Protein AF-F1LFS9-F1 (afdb_monomer_lite)

Radius of gyration: 16.51 Å; chains: 1; bounding box: 31×25×58 Å

Foldseek 3Di:
DEWDADPVGIDFWDKAKDFPDPQDPPPPDPDDDDDDPPPQAAAEAEDAQADPQCVVLLVLLLLLLCVVCCVPPVVQCDSRRTHMYIYTHYDPDHHNDSFCSVVSNVNSNCVSVVHDDDPPDYGTHHDDND

Organism: Ascaris suum (NCBI:txid6253)

pLDDT: mean 76.11, std 13.16, range [44.47, 90.75]

InterPro domains:
  IPR008268 Peptidase S16, active site [PS01046] (96-104)
  IPR008269 Peptidase S16, Lon proteolytic domain [PF05362] (1-126)
  IPR008269 Peptidase S16, Lon proteolytic domain [PS51786] (1-130)
  IPR014721 Small ribosomal subunit protein uS5 domain 2-type fold, subgroup [G3DSA:3.30.230.10] (1-129)
  IPR020568 Ribosomal protein uS5 domain 2-type superfamily [SSF54211] (1-126)
  IPR027065 Lon protease [PTHR43718] (1-126)

Structure (mmCIF, N/CA/C/O backbone):
data_AF-F1LFS9-F1
#
_entry.id   AF-F1LFS9-F1
#
loop_
_atom_site.group_PDB
_atom_site.id
_atom_site.type_symbol
_atom_site.label_atom_id
_atom_site.label_alt_id
_atom_site.label_comp_id
_atom_site.label_asym_id
_atom_site.label_entity_id
_atom_site.label_seq_id
_atom_site.pdbx_PDB_ins_code
_atom_site.Cartn_x
_atom_site.Cartn_y
_atom_site.Cartn_z
_atom_site.occupancy
_atom_site.B_iso_or_equiv
_atom_site.auth_seq_id
_atom_site.auth_comp_id
_atom_site.auth_asym_id
_atom_site.auth_atom_id
_atom_site.pdbx_PDB_model_num
ATOM 1 N N . MET A 1 1 ? -2.633 -3.941 -8.181 1.00 72.00 1 MET A N 1
ATOM 2 C CA . MET A 1 1 ? -1.440 -4.117 -9.034 1.00 72.00 1 MET A CA 1
ATOM 3 C C . MET A 1 1 ? -0.949 -2.734 -9.436 1.00 72.00 1 MET A C 1
ATOM 5 O O . MET A 1 1 ? -1.777 -1.899 -9.779 1.00 72.00 1 MET A O 1
ATOM 9 N N . GLY A 1 2 ? 0.346 -2.460 -9.315 1.00 71.88 2 GLY A N 1
ATOM 10 C CA . GLY A 1 2 ? 0.982 -1.227 -9.776 1.00 71.88 2 GLY A CA 1
ATOM 11 C C . GLY A 1 2 ? 1.627 -1.428 -11.145 1.00 71.88 2 GLY A C 1
ATOM 12 O O . GLY A 1 2 ? 2.078 -2.531 -11.450 1.00 71.88 2 GLY A O 1
ATOM 13 N N . LEU A 1 3 ? 1.674 -0.386 -11.968 1.00 70.06 3 LEU A N 1
ATOM 14 C CA . LEU A 1 3 ? 2.456 -0.391 -13.208 1.00 70.06 3 LEU A CA 1
ATOM 15 C C . LEU A 1 3 ? 3.758 0.373 -12.977 1.00 70.06 3 LEU A C 1
ATOM 17 O O . LEU A 1 3 ? 3.721 1.508 -12.505 1.00 70.06 3 LEU A O 1
ATOM 21 N N . ALA A 1 4 ? 4.895 -0.227 -13.324 1.00 67.56 4 ALA A N 1
ATOM 22 C CA . ALA A 1 4 ? 6.174 0.472 -13.346 1.00 67.56 4 ALA A CA 1
ATOM 23 C C . ALA A 1 4 ? 6.847 0.365 -14.706 1.00 67.56 4 ALA A C 1
ATOM 25 O O . ALA A 1 4 ? 6.659 -0.592 -15.458 1.00 67.56 4 ALA A O 1
ATOM 26 N N . TRP A 1 5 ? 7.679 1.360 -14.981 1.00 63.06 5 TRP A N 1
ATOM 27 C CA . TRP A 1 5 ? 8.583 1.348 -16.112 1.00 63.06 5 TRP A CA 1
ATOM 28 C C . TRP A 1 5 ? 9.936 0.794 -15.667 1.00 63.06 5 TRP A C 1
ATOM 30 O O . TRP A 1 5 ? 10.508 1.278 -14.692 1.00 63.06 5 TRP A O 1
ATOM 40 N N . THR A 1 6 ? 10.436 -0.221 -16.365 1.00 67.44 6 THR A N 1
ATOM 41 C CA . THR A 1 6 ? 11.761 -0.813 -16.136 1.00 67.44 6 THR A CA 1
ATOM 42 C C . THR A 1 6 ? 12.649 -0.602 -17.362 1.00 67.44 6 THR A C 1
ATOM 44 O O . THR A 1 6 ? 12.152 -0.283 -18.442 1.00 67.44 6 THR A O 1
ATOM 47 N N . ALA A 1 7 ? 13.962 -0.818 -17.233 1.00 65.62 7 ALA A N 1
ATOM 48 C CA . ALA A 1 7 ? 14.899 -0.705 -18.359 1.00 65.62 7 ALA A CA 1
ATOM 49 C C . ALA A 1 7 ? 14.574 -1.651 -19.534 1.00 65.62 7 ALA A C 1
ATOM 51 O O . ALA A 1 7 ? 14.961 -1.369 -20.663 1.00 65.62 7 ALA A O 1
ATOM 52 N N . MET A 1 8 ? 13.842 -2.744 -19.288 1.00 71.56 8 MET A N 1
ATOM 53 C CA . MET A 1 8 ? 13.419 -3.705 -20.317 1.00 71.56 8 MET A CA 1
ATOM 54 C C . MET A 1 8 ? 11.974 -3.483 -20.805 1.00 71.56 8 MET A C 1
ATOM 56 O O . MET A 1 8 ? 11.445 -4.313 -21.540 1.00 71.56 8 MET A O 1
ATOM 60 N N . GLY A 1 9 ? 11.324 -2.384 -20.401 1.00 78.12 9 GLY A N 1
ATOM 61 C CA . GLY A 1 9 ? 9.943 -2.047 -20.761 1.00 78.12 9 GLY A CA 1
ATOM 62 C C . GLY A 1 9 ? 8.993 -1.964 -19.562 1.00 78.12 9 GLY A C 1
ATOM 63 O O . GLY A 1 9 ? 9.414 -1.908 -18.403 1.00 78.12 9 GLY A O 1
ATOM 64 N N . GLY A 1 10 ? 7.688 -1.924 -19.836 1.00 76.00 10 GLY A N 1
ATOM 65 C CA . GLY A 1 10 ? 6.649 -1.865 -18.803 1.00 76.00 10 GLY A CA 1
ATOM 66 C C . GLY A 1 10 ? 6.497 -3.193 -18.057 1.00 76.00 10 GLY A C 1
ATOM 67 O O . GLY A 1 10 ? 6.425 -4.248 -18.679 1.00 76.00 10 GLY A O 1
ATOM 68 N N . SER A 1 11 ? 6.417 -3.139 -16.727 1.00 71.94 11 SER A N 1
ATOM 69 C CA . SER A 1 11 ? 6.215 -4.309 -15.869 1.00 71.94 11 SER A CA 1
ATOM 70 C C . SER A 1 11 ? 5.086 -4.080 -14.864 1.00 71.94 11 SER A C 1
ATOM 72 O O . SER A 1 11 ? 4.910 -2.981 -14.326 1.00 71.94 11 SER A O 1
ATOM 74 N N . ALA A 1 12 ? 4.311 -5.135 -14.612 1.00 75.38 12 ALA A N 1
ATOM 75 C CA . ALA A 1 12 ? 3.287 -5.159 -13.580 1.00 75.38 12 ALA A CA 1
ATOM 76 C C . ALA A 1 12 ? 3.897 -5.628 -12.254 1.00 75.38 12 ALA A C 1
ATOM 78 O O . ALA A 1 12 ? 4.562 -6.658 -12.187 1.00 75.38 12 ALA A O 1
ATOM 79 N N . LEU A 1 13 ? 3.649 -4.872 -11.189 1.00 75.88 13 LEU A N 1
ATOM 80 C CA . LEU A 1 13 ? 4.182 -5.137 -9.859 1.00 75.88 13 LEU A CA 1
ATOM 81 C C . LEU A 1 13 ? 3.056 -5.287 -8.846 1.00 75.88 13 LEU A C 1
ATOM 83 O O . LEU A 1 13 ? 2.063 -4.554 -8.863 1.00 75.88 13 LEU A O 1
ATOM 87 N N . TYR A 1 14 ? 3.237 -6.200 -7.905 1.00 80.75 14 TYR A N 1
ATOM 88 C CA . TYR A 1 14 ? 2.305 -6.397 -6.805 1.00 80.75 14 TYR A CA 1
ATOM 89 C C . TYR A 1 14 ? 2.859 -5.704 -5.568 1.00 80.75 14 TYR A C 1
ATOM 91 O O . TYR A 1 14 ? 3.898 -6.090 -5.059 1.00 80.75 14 TYR A O 1
ATOM 99 N N . ILE A 1 15 ? 2.199 -4.632 -5.128 1.00 83.62 15 ILE A N 1
ATOM 100 C CA . ILE A 1 15 ? 2.515 -3.996 -3.847 1.00 83.62 15 ILE A CA 1
ATOM 101 C C . ILE A 1 15 ? 1.717 -4.719 -2.777 1.00 83.62 15 ILE A C 1
ATOM 103 O O . ILE A 1 15 ? 0.495 -4.837 -2.899 1.00 83.62 15 ILE A O 1
ATOM 107 N N . GLU A 1 16 ? 2.408 -5.169 -1.741 1.00 84.56 16 GLU A N 1
ATOM 108 C CA . GLU A 1 16 ? 1.820 -5.917 -0.639 1.00 84.56 16 GLU A CA 1
ATOM 109 C C . GLU A 1 16 ? 1.916 -5.099 0.645 1.00 84.56 16 GLU A C 1
ATOM 111 O O . GLU A 1 16 ? 2.946 -4.492 0.933 1.00 84.56 16 GLU A O 1
ATOM 116 N N . ALA A 1 17 ? 0.832 -5.072 1.418 1.00 86.44 17 ALA A N 1
ATOM 117 C CA . ALA A 1 17 ? 0.789 -4.450 2.734 1.00 86.44 17 ALA A CA 1
ATOM 118 C C . ALA A 1 17 ? 0.322 -5.495 3.747 1.00 86.44 17 ALA A C 1
ATOM 120 O O . ALA A 1 17 ? -0.719 -6.124 3.558 1.00 86.44 17 ALA A O 1
ATOM 121 N N . SER A 1 18 ? 1.088 -5.681 4.818 1.00 86.62 18 SER A N 1
ATOM 122 C CA . SER A 1 18 ? 0.778 -6.639 5.878 1.00 86.62 18 SER A CA 1
ATOM 123 C C . SER A 1 18 ? 0.858 -5.992 7.256 1.00 86.62 18 SER A C 1
ATOM 125 O O . SER A 1 18 ? 1.618 -5.050 7.492 1.00 86.62 18 SER A O 1
ATOM 127 N N . LEU A 1 19 ? 0.045 -6.499 8.181 1.00 86.94 19 LEU A N 1
ATOM 128 C CA . LEU A 1 19 ? 0.103 -6.104 9.580 1.00 86.94 19 LEU A CA 1
ATOM 129 C C . LEU A 1 19 ? 1.279 -6.822 10.250 1.00 86.94 19 LEU A C 1
ATOM 131 O O . LEU A 1 19 ? 1.318 -8.049 10.302 1.00 86.94 19 LEU A O 1
ATOM 135 N N . ARG A 1 20 ? 2.223 -6.053 10.791 1.00 80.38 20 ARG A N 1
ATOM 136 C CA . ARG A 1 20 ? 3.459 -6.573 11.386 1.00 80.38 20 ARG A CA 1
ATOM 137 C C . ARG A 1 20 ? 3.292 -6.967 12.855 1.00 80.38 20 ARG A C 1
ATOM 139 O O . ARG A 1 20 ? 3.986 -7.849 13.349 1.00 80.38 20 ARG A O 1
ATOM 146 N N . ARG A 1 21 ? 2.377 -6.306 13.568 1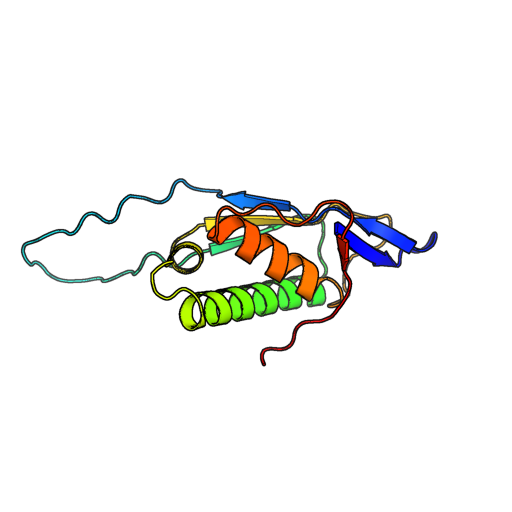.00 73.31 21 ARG A N 1
ATOM 147 C CA . ARG A 1 21 ? 2.051 -6.586 14.973 1.00 73.31 21 ARG A CA 1
ATOM 148 C C . ARG A 1 21 ? 0.542 -6.639 15.139 1.00 73.31 21 ARG A C 1
ATOM 150 O O . ARG A 1 21 ? -0.156 -5.753 14.654 1.00 73.31 21 ARG A O 1
ATOM 157 N N . ARG A 1 22 ? 0.047 -7.652 15.857 1.00 65.25 22 ARG A N 1
ATOM 158 C CA . ARG A 1 22 ? -1.365 -7.724 16.246 1.00 65.25 22 ARG A CA 1
ATOM 159 C C . ARG A 1 22 ? -1.744 -6.427 16.965 1.00 65.25 22 ARG A C 1
ATOM 161 O O . ARG A 1 22 ? -1.048 -6.007 17.885 1.00 65.25 22 ARG A O 1
ATOM 168 N N . LEU A 1 23 ? -2.841 -5.810 16.535 1.00 68.25 23 LEU A N 1
ATOM 169 C CA . LEU A 1 23 ? -3.419 -4.675 17.243 1.00 68.25 23 LEU A CA 1
ATOM 170 C C . LEU A 1 23 ? -3.835 -5.138 18.638 1.00 68.25 23 LEU A C 1
ATOM 172 O O . LEU A 1 23 ? -4.683 -6.021 18.776 1.00 68.25 23 LEU A O 1
ATOM 176 N N . GLU A 1 24 ? -3.218 -4.554 19.661 1.00 64.81 24 GLU A N 1
ATOM 177 C CA . GLU A 1 24 ? -3.671 -4.711 21.039 1.00 64.81 24 GLU A CA 1
ATOM 178 C C . GLU A 1 24 ? -5.120 -4.193 21.128 1.00 64.81 24 GLU A C 1
ATOM 180 O O . GLU A 1 24 ? -5.415 -3.091 20.629 1.00 64.81 24 GLU A O 1
ATOM 185 N N . PRO A 1 25 ? -6.054 -4.959 21.718 1.00 58.47 25 PRO A N 1
ATOM 186 C CA . PRO A 1 25 ? -7.396 -4.455 21.967 1.00 58.47 25 PRO A CA 1
ATOM 187 C C . PRO A 1 25 ? -7.303 -3.194 22.831 1.00 58.47 25 PRO A C 1
ATOM 189 O O . PRO A 1 25 ? -6.447 -3.091 23.708 1.00 58.47 25 PRO A O 1
ATOM 192 N N . VAL A 1 26 ? -8.164 -2.207 22.565 1.00 59.06 26 VAL A N 1
ATOM 193 C CA . VAL A 1 26 ? -8.233 -0.999 23.398 1.00 59.06 26 VAL A CA 1
ATOM 194 C C . VAL A 1 26 ? -8.692 -1.429 24.784 1.00 59.06 26 VAL A C 1
ATOM 196 O O . VAL A 1 26 ? -9.883 -1.607 25.025 1.00 59.06 26 VAL A O 1
ATOM 199 N N . VAL A 1 27 ? -7.754 -1.619 25.707 1.00 54.47 27 VAL A N 1
ATOM 200 C CA . VAL A 1 27 ? -8.090 -1.728 27.120 1.00 54.47 27 VAL A CA 1
ATOM 201 C C . VAL A 1 27 ? -8.430 -0.315 27.567 1.00 54.47 27 VAL A C 1
ATOM 203 O O . VAL A 1 27 ? -7.544 0.501 27.815 1.00 54.47 27 VAL A O 1
ATOM 206 N N . THR A 1 28 ? -9.722 -0.002 27.647 1.00 46.62 28 THR A N 1
ATOM 207 C CA . THR A 1 28 ? -10.209 1.175 28.367 1.00 46.62 28 THR A CA 1
ATOM 208 C C . THR A 1 28 ? -9.849 0.997 29.839 1.00 46.62 28 THR A C 1
ATOM 210 O O . THR A 1 28 ? -10.636 0.459 30.620 1.00 46.62 28 THR A O 1
ATOM 213 N N . LYS A 1 29 ? -8.633 1.383 30.234 1.00 45.94 29 LYS A N 1
ATOM 214 C CA . LYS A 1 29 ? -8.294 1.487 31.651 1.00 45.94 29 LYS A CA 1
ATOM 215 C C . LYS A 1 29 ? -9.147 2.610 32.240 1.00 45.94 29 LYS A C 1
ATOM 217 O O . LYS A 1 29 ? -8.949 3.783 31.938 1.00 45.94 29 LYS A O 1
ATOM 222 N N . LYS A 1 30 ? -10.132 2.224 33.054 1.00 49.19 30 LYS A N 1
ATOM 223 C CA . LYS A 1 30 ? -10.673 3.086 34.105 1.00 49.19 30 LYS A CA 1
ATOM 224 C C . LYS A 1 30 ? -9.582 3.310 35.158 1.00 49.19 30 LYS A C 1
ATOM 226 O O . LYS A 1 30 ? -8.719 2.452 35.343 1.00 49.19 30 LYS A O 1
ATOM 231 N N . SER A 1 31 ? -9.756 4.398 35.904 1.00 44.47 31 SER A N 1
ATOM 232 C CA . SER A 1 31 ? -9.028 4.831 37.109 1.00 44.47 31 SER A CA 1
ATOM 233 C C . SER A 1 31 ? -7.638 5.418 36.875 1.00 44.47 31 SER A C 1
ATOM 235 O O . SER A 1 31 ? -6.816 4.871 36.149 1.00 44.47 31 SER A O 1
ATOM 237 N N . GLY A 1 32 ? -7.465 6.607 37.452 1.00 52.03 32 GLY A N 1
ATOM 238 C CA . GLY A 1 32 ? -6.374 7.519 37.182 1.00 52.03 32 GLY A CA 1
ATOM 239 C C . GLY A 1 32 ? -5.064 7.106 37.823 1.00 52.03 32 GLY A C 1
ATOM 240 O O . GLY A 1 32 ? -5.054 6.485 38.874 1.00 52.03 32 GLY A O 1
ATOM 241 N N . GLU A 1 33 ? -3.993 7.483 37.143 1.00 47.16 33 GLU A N 1
ATOM 242 C CA . GLU A 1 33 ? -2.674 7.830 37.664 1.00 47.16 33 GLU A CA 1
ATOM 243 C C . GLU A 1 33 ? -1.838 8.315 36.465 1.00 47.16 33 GLU A C 1
ATOM 245 O O . GLU A 1 33 ? -2.155 8.035 35.304 1.00 47.16 33 GLU A O 1
ATOM 250 N N . ASP A 1 34 ? -0.857 9.160 36.752 1.00 48.00 34 ASP A N 1
ATOM 251 C CA . ASP A 1 34 ? -0.254 10.125 35.839 1.00 48.00 34 ASP A CA 1
ATOM 252 C C . ASP A 1 34 ? 0.491 9.542 34.610 1.00 48.00 34 ASP A C 1
ATOM 254 O O . ASP A 1 34 ? 1.128 8.495 34.648 1.00 48.00 34 ASP A O 1
ATOM 258 N N . LYS A 1 35 ? 0.375 10.292 33.502 1.00 44.94 35 LYS A N 1
ATOM 259 C CA . LYS A 1 35 ? 0.962 10.207 32.137 1.00 44.94 35 LYS A CA 1
ATOM 260 C C . LYS A 1 35 ? 2.313 9.449 31.949 1.00 44.94 35 LYS A C 1
ATOM 262 O O . LYS A 1 35 ? 3.168 9.509 32.822 1.00 44.94 35 LYS A O 1
ATOM 267 N N . PRO A 1 36 ? 2.592 8.878 30.744 1.00 46.75 36 PRO A N 1
ATOM 268 C CA . PRO A 1 36 ? 2.267 9.503 29.464 1.00 46.75 36 PRO A CA 1
ATOM 269 C C . PRO A 1 36 ? 1.327 8.709 28.559 1.00 46.75 36 PRO A C 1
ATOM 271 O O . PRO A 1 36 ? 1.508 7.537 28.242 1.00 46.75 36 PRO A O 1
ATOM 274 N N . PHE A 1 37 ? 0.348 9.464 28.075 1.00 48.97 37 PHE A N 1
ATOM 275 C CA . PHE A 1 37 ? -0.472 9.230 26.900 1.00 48.97 37 PHE A CA 1
ATOM 276 C C . PHE A 1 37 ? 0.433 9.097 25.662 1.00 48.97 37 PHE A C 1
ATOM 278 O O . PHE A 1 37 ? 0.598 10.047 24.903 1.00 48.97 37 PHE A O 1
ATOM 285 N N . SER A 1 38 ? 1.071 7.943 25.468 1.00 47.91 38 SER A N 1
ATOM 286 C CA . SER A 1 38 ? 1.486 7.552 24.124 1.00 47.91 38 SER A CA 1
ATOM 287 C C . SER A 1 38 ? 0.248 6.953 23.476 1.00 47.91 38 SER A C 1
ATOM 289 O O . SER A 1 38 ? -0.140 5.820 23.760 1.00 47.91 38 SER A O 1
ATOM 291 N N . GLN A 1 39 ? -0.445 7.747 22.656 1.00 53.66 39 GLN A N 1
ATOM 292 C CA . GLN A 1 39 ? -1.311 7.129 21.658 1.00 53.66 39 GLN A CA 1
ATOM 293 C C . GLN A 1 39 ? -0.436 6.121 20.907 1.00 53.66 39 GLN A C 1
ATOM 295 O O . GLN A 1 39 ? 0.703 6.468 20.579 1.00 53.66 39 GLN A O 1
ATOM 300 N N . PRO A 1 40 ? -0.882 4.871 20.708 1.00 57.09 40 PRO A N 1
ATOM 301 C CA . PRO A 1 40 ? -0.119 3.941 19.898 1.00 57.09 40 PRO A CA 1
ATOM 302 C C . PRO A 1 40 ? -0.013 4.555 18.506 1.00 57.09 40 PRO A C 1
ATOM 304 O O . PRO A 1 40 ? -1.009 4.593 17.796 1.00 57.09 40 PRO A O 1
ATOM 307 N N . ASP A 1 41 ? 1.156 5.097 18.169 1.00 71.62 41 ASP A N 1
ATOM 308 C CA . ASP A 1 41 ? 1.409 5.693 16.864 1.00 71.62 41 ASP A CA 1
ATOM 309 C C . ASP A 1 41 ? 1.783 4.567 15.901 1.00 71.62 41 ASP A C 1
ATOM 311 O O . ASP A 1 41 ? 2.724 3.793 16.125 1.00 71.62 41 ASP A O 1
ATOM 315 N N . GLY A 1 42 ? 0.976 4.419 14.860 1.00 77.81 42 GLY A N 1
ATOM 316 C CA . GLY A 1 42 ? 1.154 3.415 13.832 1.00 77.81 42 GLY A CA 1
ATOM 317 C C . GLY A 1 42 ? 2.457 3.656 13.084 1.00 77.81 42 GLY A C 1
ATOM 318 O O . GLY A 1 42 ? 2.717 4.757 12.597 1.00 77.81 42 GLY A O 1
ATOM 319 N N . SER A 1 43 ? 3.281 2.616 12.961 1.00 85.38 43 SER A N 1
ATOM 320 C CA . SER A 1 43 ? 4.534 2.698 12.209 1.00 85.38 43 SER A CA 1
ATOM 321 C C . SER A 1 43 ? 4.366 2.152 10.798 1.00 85.38 43 SER A C 1
ATOM 323 O O . SER A 1 43 ? 3.740 1.109 10.603 1.00 85.38 43 SER A O 1
ATOM 325 N N . LEU A 1 44 ? 5.019 2.794 9.833 1.00 87.81 44 LEU A N 1
ATOM 326 C CA . LEU A 1 44 ? 5.161 2.286 8.474 1.00 87.81 44 LEU A CA 1
ATOM 327 C C . LEU A 1 44 ? 6.595 1.816 8.245 1.00 87.81 44 LEU A C 1
ATOM 329 O O . LEU A 1 44 ? 7.539 2.594 8.366 1.00 87.81 44 LEU A O 1
ATOM 333 N N . GLU A 1 45 ? 6.743 0.559 7.854 1.00 90.31 45 GLU A N 1
ATOM 334 C CA . GLU A 1 45 ? 8.006 -0.003 7.397 1.00 90.31 45 GLU A CA 1
ATOM 335 C C . GLU A 1 45 ? 7.924 -0.407 5.938 1.00 90.31 45 GLU A C 1
ATOM 337 O O . GLU A 1 45 ? 6.868 -0.804 5.447 1.00 90.31 45 GLU A O 1
ATOM 342 N N . THR A 1 46 ? 9.053 -0.320 5.244 1.00 88.88 46 THR A N 1
ATOM 343 C CA . THR A 1 46 ? 9.086 -0.432 3.789 1.00 88.88 46 THR A CA 1
ATOM 344 C C . THR A 1 46 ? 10.276 -1.269 3.340 1.00 88.88 46 THR A C 1
ATOM 346 O O . THR A 1 46 ? 11.403 -0.987 3.749 1.00 88.88 46 THR A O 1
ATOM 349 N N . THR A 1 47 ? 10.054 -2.255 2.471 1.00 87.81 47 THR A N 1
ATOM 350 C CA . THR A 1 47 ? 11.112 -3.098 1.880 1.00 87.81 47 THR A CA 1
ATOM 351 C C . THR A 1 47 ? 11.023 -3.139 0.356 1.00 87.81 47 THR A C 1
ATOM 353 O O . THR A 1 47 ? 9.970 -2.852 -0.217 1.00 87.81 47 THR A O 1
ATOM 356 N N . GLY A 1 48 ? 12.137 -3.506 -0.292 1.00 83.62 48 GLY A N 1
ATOM 357 C CA . GLY A 1 48 ? 12.230 -3.604 -1.755 1.00 83.62 48 GLY A CA 1
ATOM 358 C C . GLY A 1 48 ? 13.190 -2.620 -2.424 1.00 83.62 48 GLY A C 1
ATOM 359 O O . GLY A 1 48 ? 12.872 -2.114 -3.495 1.00 83.62 48 GLY A O 1
ATOM 360 N N . HIS A 1 49 ? 14.316 -2.311 -1.764 1.00 82.62 49 HIS A N 1
ATOM 361 C CA . HIS A 1 49 ? 15.403 -1.464 -2.287 1.00 82.62 49 HIS A CA 1
ATOM 362 C C . HIS A 1 49 ? 14.914 -0.167 -2.945 1.00 82.62 49 HIS A C 1
ATOM 364 O O . HIS A 1 49 ? 15.108 0.112 -4.129 1.00 82.62 49 HIS A O 1
ATOM 370 N N . LEU A 1 50 ? 14.233 0.625 -2.128 1.00 83.50 50 LEU A N 1
ATOM 371 C CA . LEU A 1 50 ? 13.598 1.866 -2.540 1.00 83.50 50 LEU A CA 1
ATOM 372 C C . LEU A 1 50 ? 14.610 3.009 -2.504 1.00 83.50 50 LEU A C 1
ATOM 374 O O . LEU A 1 50 ? 15.357 3.140 -1.527 1.00 83.50 50 LEU A O 1
ATOM 378 N N . GLY A 1 51 ? 14.580 3.851 -3.535 1.00 84.69 51 GLY A N 1
ATOM 379 C CA . GLY A 1 51 ? 15.247 5.148 -3.507 1.00 84.69 51 GLY A CA 1
ATOM 380 C C . GLY A 1 51 ? 14.550 6.116 -2.547 1.00 84.69 51 GLY A C 1
ATOM 381 O O . GLY A 1 51 ? 13.481 5.821 -1.996 1.00 84.69 51 GLY A O 1
ATOM 382 N N . ASP A 1 52 ? 15.169 7.264 -2.297 1.00 85.88 52 ASP A N 1
ATOM 383 C CA . ASP A 1 52 ? 14.673 8.211 -1.298 1.00 85.88 52 ASP A CA 1
ATOM 384 C C . ASP A 1 52 ? 13.358 8.878 -1.731 1.00 85.88 52 ASP A C 1
ATOM 386 O O . ASP A 1 52 ? 12.460 9.027 -0.899 1.00 85.88 52 ASP A O 1
ATOM 390 N N . VAL A 1 53 ? 13.157 9.127 -3.032 1.00 85.69 53 VAL A N 1
ATOM 391 C CA . VAL A 1 53 ? 11.904 9.689 -3.575 1.00 85.69 53 VAL A CA 1
ATOM 392 C C . VAL A 1 53 ? 10.740 8.727 -3.353 1.00 85.69 53 VAL A C 1
ATOM 394 O O . VAL A 1 53 ? 9.630 9.117 -2.989 1.00 85.69 53 VAL A O 1
ATOM 397 N N . MET A 1 54 ? 10.987 7.431 -3.530 1.00 84.94 54 MET A N 1
ATOM 398 C CA . MET A 1 54 ? 9.968 6.408 -3.319 1.00 84.94 54 MET A CA 1
ATOM 399 C C . MET A 1 54 ? 9.628 6.243 -1.829 1.00 84.94 54 MET A C 1
ATOM 401 O O . MET A 1 54 ? 8.458 6.054 -1.487 1.00 84.94 54 MET A O 1
ATOM 405 N N . LYS A 1 55 ? 10.609 6.365 -0.922 1.00 86.62 55 LYS A N 1
ATOM 406 C CA . LYS A 1 55 ? 10.353 6.377 0.533 1.00 86.62 55 LYS A CA 1
ATOM 407 C C . LYS A 1 55 ? 9.507 7.583 0.942 1.00 86.62 55 LYS A C 1
ATOM 409 O O . LYS A 1 55 ? 8.598 7.437 1.761 1.00 86.62 55 LYS A O 1
ATOM 414 N N . GLU A 1 56 ? 9.773 8.758 0.374 1.00 87.19 56 GLU A N 1
ATOM 415 C CA . GLU A 1 5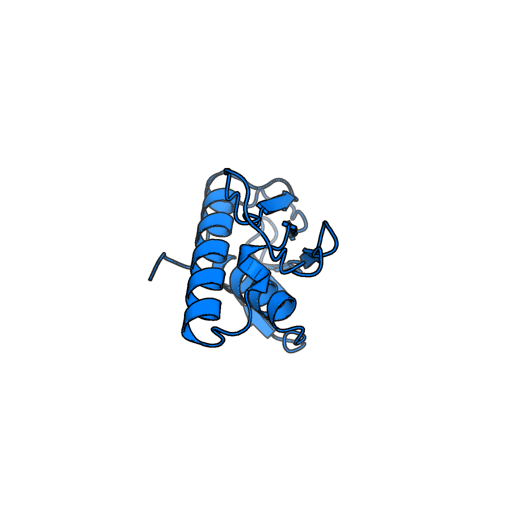6 ? 8.942 9.947 0.581 1.00 87.19 56 GLU A CA 1
ATOM 416 C C . GLU A 1 56 ? 7.525 9.732 0.046 1.00 87.19 56 GLU A C 1
ATOM 418 O O . GLU A 1 56 ? 6.560 9.914 0.789 1.00 87.19 56 GLU A O 1
ATOM 423 N N . SER A 1 57 ? 7.394 9.220 -1.182 1.00 86.69 57 SER A N 1
ATOM 424 C CA . SER A 1 57 ? 6.103 8.879 -1.789 1.00 86.69 57 SER A CA 1
ATOM 425 C C . SER A 1 57 ? 5.287 7.918 -0.916 1.00 86.69 57 SER A C 1
ATOM 427 O O . SER A 1 57 ? 4.086 8.114 -0.728 1.00 86.69 57 SER A O 1
ATOM 429 N N . MET A 1 58 ? 5.929 6.920 -0.297 1.00 87.25 58 MET A N 1
ATOM 430 C CA . MET A 1 58 ? 5.273 6.010 0.648 1.00 87.25 58 MET A CA 1
ATOM 431 C C . MET A 1 58 ? 4.759 6.717 1.906 1.00 87.25 58 MET A C 1
ATOM 433 O O . MET A 1 58 ? 3.634 6.453 2.337 1.00 87.25 58 MET A O 1
ATOM 437 N N . ARG A 1 59 ? 5.545 7.631 2.488 1.00 88.81 59 ARG A N 1
ATOM 438 C CA . ARG A 1 59 ? 5.127 8.423 3.660 1.00 88.81 59 ARG A CA 1
ATOM 439 C C . ARG A 1 59 ? 3.963 9.354 3.324 1.00 88.81 59 ARG A C 1
ATOM 441 O O . ARG A 1 59 ? 3.007 9.450 4.099 1.00 88.81 59 ARG A O 1
ATOM 448 N N . THR A 1 60 ? 4.001 9.990 2.156 1.00 89.38 60 THR A N 1
ATOM 449 C CA . THR A 1 60 ? 2.897 10.816 1.656 1.00 89.38 60 THR A CA 1
ATOM 450 C C . THR A 1 60 ? 1.647 9.969 1.433 1.00 89.38 60 THR A C 1
ATOM 452 O O . THR A 1 60 ? 0.584 10.298 1.957 1.00 89.38 60 THR A O 1
ATOM 455 N N . ALA A 1 61 ? 1.770 8.827 0.752 1.00 89.25 61 ALA A N 1
ATOM 456 C CA . ALA A 1 61 ? 0.663 7.904 0.511 1.00 89.25 61 ALA A CA 1
ATOM 457 C C . ALA A 1 61 ? 0.024 7.392 1.814 1.00 89.25 61 ALA A C 1
ATOM 459 O O . ALA A 1 61 ? -1.201 7.270 1.878 1.00 89.25 61 ALA A O 1
ATOM 460 N N . TYR A 1 62 ? 0.832 7.129 2.847 1.00 89.75 62 TYR A N 1
ATOM 461 C CA . TYR A 1 62 ? 0.366 6.746 4.181 1.00 89.75 62 TYR A CA 1
ATOM 462 C C . TYR A 1 62 ? -0.397 7.872 4.877 1.00 89.75 62 TYR A C 1
ATOM 464 O O . TYR A 1 62 ? -1.484 7.640 5.405 1.00 89.75 62 TYR A O 1
ATOM 472 N N . THR A 1 63 ? 0.109 9.104 4.812 1.00 88.94 63 THR A N 1
ATOM 473 C CA . THR A 1 63 ? -0.579 10.259 5.404 1.00 88.94 63 THR A CA 1
ATOM 474 C C . THR A 1 63 ? -1.910 10.542 4.710 1.00 88.94 63 THR A C 1
ATOM 476 O O . THR A 1 63 ? -2.928 10.749 5.369 1.00 88.94 63 THR A O 1
ATOM 479 N N . VAL A 1 64 ? -1.937 10.476 3.377 1.00 89.50 64 VAL A N 1
ATOM 480 C CA . VAL A 1 64 ? -3.171 10.615 2.592 1.00 89.50 64 VAL A CA 1
ATOM 481 C C . VAL A 1 64 ? -4.160 9.499 2.930 1.00 89.50 64 VAL A C 1
ATOM 483 O O . VAL A 1 64 ? -5.347 9.772 3.102 1.00 89.50 64 VAL A O 1
ATOM 486 N N . ALA A 1 65 ? -3.692 8.253 3.073 1.00 88.88 65 ALA A N 1
ATOM 487 C CA . ALA A 1 65 ? -4.544 7.131 3.461 1.00 88.88 65 ALA A CA 1
ATOM 488 C C . ALA A 1 65 ? -5.165 7.341 4.849 1.00 88.88 65 ALA A C 1
ATOM 490 O O . ALA A 1 65 ? -6.372 7.152 4.987 1.00 88.88 65 ALA A O 1
ATOM 491 N N . ARG A 1 66 ? -4.377 7.786 5.843 1.00 88.00 66 ARG A N 1
ATOM 492 C CA . ARG A 1 66 ? -4.873 8.141 7.186 1.00 88.00 66 ARG A CA 1
ATOM 493 C C . ARG A 1 66 ? -5.948 9.221 7.100 1.00 88.00 66 ARG A C 1
ATOM 495 O O . ARG A 1 66 ? -7.072 8.986 7.523 1.00 88.00 66 ARG A O 1
ATOM 502 N N . ASN A 1 67 ? -5.647 10.345 6.449 1.00 88.00 67 ASN A N 1
ATOM 503 C CA . ASN A 1 67 ? -6.589 11.458 6.309 1.00 88.00 67 ASN A CA 1
ATOM 504 C C . ASN A 1 67 ? -7.892 11.051 5.607 1.00 88.00 67 ASN A C 1
ATOM 506 O O . ASN A 1 67 ? -8.974 11.491 5.998 1.00 88.00 67 ASN A O 1
ATOM 510 N N . LEU A 1 68 ? -7.809 10.218 4.566 1.00 88.19 68 LEU A N 1
ATOM 511 C CA . LEU A 1 68 ? -8.990 9.737 3.854 1.00 88.19 68 LEU A CA 1
ATOM 512 C C . LEU A 1 68 ? -9.830 8.798 4.727 1.00 88.19 68 LEU A C 1
ATOM 514 O O . LEU A 1 68 ? -11.057 8.896 4.713 1.00 88.19 68 LEU A O 1
ATOM 518 N N . LEU A 1 69 ? -9.173 7.912 5.480 1.00 87.88 69 LEU A N 1
ATOM 519 C CA . LEU A 1 69 ? -9.827 6.987 6.396 1.00 87.88 69 LEU A CA 1
ATOM 520 C C . LEU A 1 69 ? -10.563 7.761 7.496 1.00 87.88 69 LEU A C 1
ATOM 522 O O . LEU A 1 69 ? -11.769 7.601 7.611 1.00 87.88 69 LEU A O 1
ATOM 526 N N . THR A 1 70 ? -9.900 8.694 8.185 1.00 86.62 70 THR A N 1
ATOM 527 C CA . THR A 1 70 ? -10.517 9.525 9.236 1.00 86.62 70 THR A CA 1
ATOM 528 C C . THR A 1 70 ? -11.694 10.352 8.707 1.00 86.62 70 THR A C 1
ATOM 530 O O . THR A 1 70 ? -12.703 10.513 9.387 1.00 86.62 70 THR A O 1
ATOM 533 N N . ARG A 1 71 ? -11.610 10.867 7.470 1.00 87.19 71 ARG A N 1
ATOM 534 C CA . ARG A 1 71 ? -12.697 11.654 6.856 1.00 87.19 71 ARG A CA 1
ATOM 535 C C . ARG A 1 71 ? -13.900 10.813 6.434 1.00 87.19 71 ARG A C 1
ATOM 537 O O . ARG A 1 71 ? -15.017 11.324 6.437 1.00 87.19 71 ARG A O 1
ATOM 544 N N . ARG A 1 72 ? -13.682 9.575 5.977 1.00 87.12 72 ARG A N 1
ATOM 545 C CA . ARG A 1 72 ? -14.737 8.745 5.368 1.00 87.12 72 ARG A CA 1
ATOM 546 C C . ARG A 1 72 ? -15.284 7.663 6.299 1.00 87.12 72 ARG A C 1
ATOM 548 O O . ARG A 1 72 ? -16.449 7.309 6.151 1.00 87.12 72 ARG A O 1
ATOM 555 N N . PHE A 1 73 ? -14.447 7.164 7.199 1.00 86.81 73 PHE A N 1
ATOM 556 C CA . PHE A 1 73 ? -14.685 6.066 8.134 1.00 86.81 73 PHE A CA 1
ATOM 557 C C . PHE A 1 73 ? -14.078 6.424 9.506 1.00 86.81 73 PHE A C 1
ATOM 559 O O . PHE A 1 73 ? -13.083 5.819 9.914 1.00 86.81 73 PHE A O 1
ATOM 566 N N . PRO A 1 74 ? -14.616 7.444 10.200 1.00 81.88 74 PRO A N 1
ATOM 567 C CA . PRO A 1 74 ? -14.085 7.921 11.482 1.00 81.88 74 PRO A CA 1
ATOM 568 C C . PRO A 1 74 ? -14.104 6.865 12.597 1.00 81.88 74 PRO A C 1
ATOM 570 O O . PRO A 1 74 ? -13.459 7.039 13.618 1.00 81.88 74 PRO A O 1
ATOM 573 N N . GLU A 1 75 ? -14.847 5.775 12.424 1.00 82.00 75 GLU A N 1
ATOM 574 C CA . GLU A 1 75 ? -14.877 4.626 13.327 1.00 82.00 75 GLU A CA 1
ATOM 575 C C . GLU A 1 75 ? -13.676 3.672 13.172 1.00 82.00 75 GLU A C 1
ATOM 577 O O . GLU A 1 75 ? -13.501 2.760 13.983 1.00 82.00 75 GLU A O 1
ATOM 582 N N . VAL A 1 76 ? -12.860 3.843 12.125 1.00 82.81 76 VAL A N 1
ATOM 583 C CA . VAL A 1 76 ? -11.747 2.947 11.793 1.00 82.81 76 VAL A CA 1
ATOM 584 C C . VAL A 1 76 ? -10.410 3.600 12.148 1.00 82.81 76 VAL A C 1
ATOM 586 O O . VAL A 1 76 ? -9.732 4.158 11.295 1.00 82.81 76 VAL A O 1
ATOM 589 N N . ASP A 1 77 ? -9.943 3.408 13.381 1.00 80.69 77 ASP A N 1
ATOM 590 C CA . ASP A 1 77 ? -8.626 3.907 13.833 1.00 80.69 77 ASP A CA 1
ATOM 591 C C . ASP A 1 77 ? -7.466 2.948 13.491 1.00 80.69 77 ASP A C 1
ATOM 593 O O . ASP A 1 77 ? -6.423 2.917 14.150 1.00 80.69 77 ASP A O 1
ATOM 597 N N . PHE A 1 78 ? -7.640 2.095 12.475 1.00 84.56 78 PHE A N 1
ATOM 598 C CA . PHE A 1 78 ? -6.687 1.028 12.155 1.00 84.56 78 PHE A CA 1
ATOM 599 C C . PHE A 1 78 ? -5.317 1.590 11.766 1.00 84.56 78 PHE A C 1
ATOM 601 O O . PHE A 1 78 ? -4.308 1.205 12.351 1.00 84.56 78 PHE A O 1
ATOM 608 N N . LEU A 1 79 ? -5.273 2.520 10.804 1.00 84.94 79 LEU A N 1
ATOM 609 C CA . LEU A 1 79 ? -4.012 3.088 10.311 1.00 84.94 79 LEU A CA 1
ATOM 610 C C . LE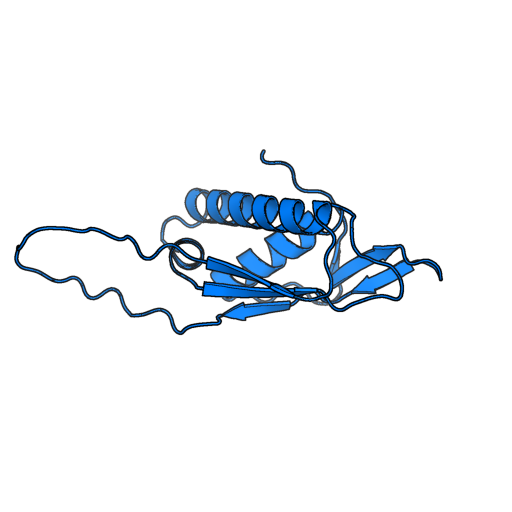U A 1 79 ? -3.309 3.966 11.351 1.00 84.94 79 LEU A C 1
ATOM 612 O O . LEU A 1 79 ? -2.114 4.192 11.232 1.00 84.94 79 LEU A O 1
ATOM 616 N N . GLU A 1 80 ? -4.020 4.462 12.362 1.00 83.06 80 GLU A N 1
ATOM 617 C CA . GLU A 1 80 ? -3.404 5.277 13.409 1.00 83.06 80 GLU A CA 1
ATOM 618 C C . GLU A 1 80 ? -2.631 4.444 14.420 1.00 83.06 80 GLU A C 1
ATOM 620 O O . GLU A 1 80 ? -1.706 4.963 15.025 1.00 83.06 80 GLU A O 1
ATOM 625 N N . ARG A 1 81 ? -2.991 3.165 14.574 1.00 83.69 81 ARG A N 1
ATOM 626 C CA . ARG A 1 81 ? -2.489 2.282 15.636 1.00 83.69 81 ARG A CA 1
ATOM 627 C C . ARG A 1 81 ? -1.701 1.087 15.108 1.00 83.69 81 ARG A C 1
ATOM 629 O O . ARG A 1 81 ? -0.976 0.434 15.858 1.00 83.69 81 ARG A O 1
ATOM 636 N N . ALA A 1 82 ? -1.895 0.737 13.840 1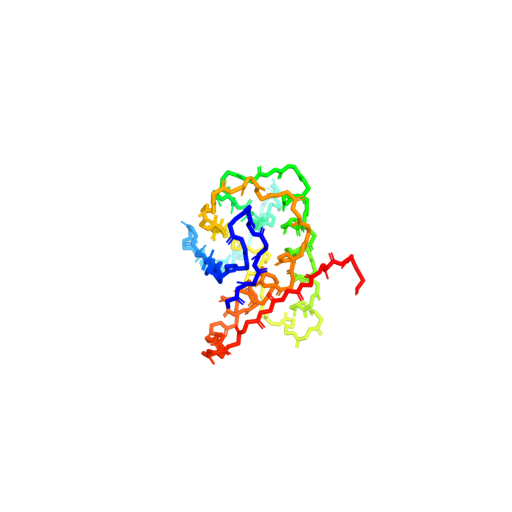.00 85.56 82 ALA A N 1
ATOM 637 C CA . ALA A 1 82 ? -1.302 -0.441 13.235 1.00 85.56 82 ALA A CA 1
ATOM 638 C C . ALA A 1 82 ? 0.172 -0.217 12.888 1.00 85.56 82 ALA A C 1
ATOM 640 O O . ALA A 1 82 ? 0.557 0.805 12.328 1.00 85.56 82 ALA A O 1
ATOM 641 N N . HIS A 1 83 ? 0.986 -1.238 13.143 1.00 88.31 83 HIS A N 1
ATOM 642 C CA . HIS A 1 83 ? 2.333 -1.330 12.590 1.00 88.31 83 HIS A CA 1
ATOM 643 C C . HIS A 1 83 ? 2.250 -2.071 11.256 1.00 88.31 83 HIS A C 1
ATOM 645 O O . HIS A 1 83 ? 1.985 -3.277 11.235 1.00 88.31 83 HIS A O 1
ATOM 651 N N . ILE A 1 84 ? 2.437 -1.356 10.152 1.00 90.38 84 ILE A N 1
ATOM 652 C CA . ILE A 1 84 ? 2.236 -1.864 8.795 1.00 90.38 84 ILE A CA 1
ATOM 653 C C . ILE A 1 84 ? 3.585 -2.020 8.110 1.00 90.38 84 ILE A C 1
ATOM 655 O O . ILE A 1 84 ? 4.433 -1.131 8.164 1.00 90.38 84 ILE A O 1
ATOM 659 N N . HIS A 1 85 ? 3.762 -3.149 7.434 1.00 90.75 85 HIS A N 1
ATOM 660 C CA . HIS A 1 85 ? 4.896 -3.400 6.564 1.00 90.75 85 HIS A CA 1
ATOM 661 C C . HIS A 1 85 ? 4.427 -3.424 5.109 1.00 90.75 85 HIS A C 1
ATOM 663 O O . HIS A 1 85 ? 3.5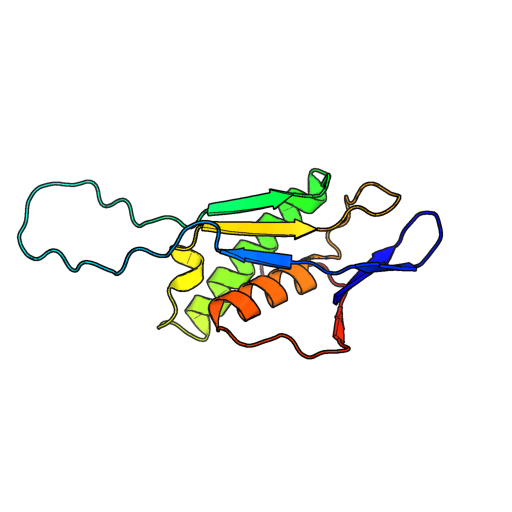44 -4.206 4.749 1.00 90.75 85 HIS A O 1
ATOM 669 N N . VAL A 1 86 ? 5.010 -2.559 4.283 1.00 88.50 86 VAL A N 1
ATOM 670 C CA . VAL A 1 86 ? 4.759 -2.488 2.844 1.00 88.50 86 VAL A CA 1
ATOM 671 C C . VAL A 1 86 ? 5.965 -3.045 2.101 1.00 88.50 86 VAL A C 1
ATOM 673 O O . VAL A 1 86 ? 7.080 -2.538 2.225 1.00 88.50 86 VAL A O 1
ATOM 676 N N . HIS A 1 87 ? 5.733 -4.079 1.302 1.00 87.06 87 HIS A N 1
ATOM 677 C CA . HIS A 1 87 ? 6.731 -4.651 0.416 1.00 87.06 87 HIS A CA 1
ATOM 678 C C . HIS A 1 87 ? 6.449 -4.227 -1.024 1.00 87.06 87 HIS A C 1
ATOM 680 O O . HIS A 1 87 ? 5.334 -4.370 -1.535 1.00 87.06 87 HIS A O 1
ATOM 686 N N . VAL A 1 88 ? 7.475 -3.701 -1.688 1.00 84.12 88 VAL A N 1
ATOM 687 C CA . VAL A 1 88 ? 7.438 -3.393 -3.115 1.00 84.12 88 VAL A CA 1
ATOM 688 C C . VAL A 1 88 ? 8.497 -4.259 -3.803 1.00 84.12 88 VAL A C 1
ATOM 690 O O . VAL A 1 88 ? 9.673 -3.932 -3.709 1.00 84.12 88 VAL A O 1
ATOM 693 N N . PRO A 1 89 ? 8.114 -5.334 -4.517 1.00 79.62 89 PRO A N 1
ATOM 694 C CA . PRO A 1 89 ? 9.049 -6.299 -5.098 1.00 79.62 89 PRO A CA 1
ATOM 695 C C . PRO A 1 89 ? 10.060 -5.606 -5.987 1.00 79.62 89 PRO A C 1
ATOM 697 O O . PRO A 1 89 ? 9.659 -4.756 -6.769 1.00 79.62 89 PRO A O 1
ATOM 700 N N . GLU A 1 90 ? 11.338 -5.937 -5.928 1.00 68.38 90 GLU A N 1
ATOM 701 C CA . GLU A 1 90 ? 12.308 -5.312 -6.825 1.00 68.38 90 GLU A CA 1
ATOM 702 C C . GLU A 1 90 ? 11.996 -5.609 -8.301 1.00 68.38 90 GLU A C 1
ATOM 704 O O . GLU A 1 90 ? 11.516 -6.682 -8.663 1.00 68.38 90 GLU A O 1
ATOM 709 N N . GLY A 1 91 ? 12.250 -4.625 -9.164 1.00 61.16 91 GLY A N 1
ATOM 710 C CA . GLY A 1 91 ? 12.408 -4.846 -10.602 1.00 61.16 91 GLY A CA 1
ATOM 711 C C . GLY A 1 91 ? 13.878 -4.655 -10.975 1.00 61.16 91 GLY A C 1
ATOM 712 O O . GLY A 1 91 ? 14.664 -4.216 -10.144 1.00 61.16 91 GLY A O 1
ATOM 713 N N . ALA A 1 92 ? 14.253 -4.904 -12.232 1.00 47.62 92 ALA A N 1
ATOM 714 C CA . ALA A 1 92 ? 15.637 -4.757 -12.712 1.00 47.62 92 ALA A CA 1
ATOM 715 C C . ALA A 1 92 ? 16.220 -3.323 -12.614 1.00 47.62 92 ALA A C 1
ATOM 717 O O . ALA A 1 92 ? 17.393 -3.114 -12.908 1.00 47.62 92 ALA A O 1
ATOM 718 N N . THR A 1 93 ? 15.418 -2.328 -12.223 1.00 57.75 93 THR A N 1
ATOM 719 C CA . THR A 1 93 ? 15.813 -0.922 -12.069 1.00 57.75 93 THR A CA 1
ATOM 720 C C . THR A 1 93 ? 15.411 -0.385 -10.691 1.00 57.75 93 THR A C 1
ATOM 722 O O . THR A 1 93 ? 14.266 -0.626 -10.285 1.00 57.75 93 THR A O 1
ATOM 725 N N . PRO A 1 94 ? 16.289 0.381 -10.005 1.00 59.41 94 PRO A N 1
ATOM 726 C CA . PRO A 1 94 ? 15.973 1.036 -8.737 1.00 59.41 94 PRO A CA 1
ATOM 727 C C . PRO A 1 94 ? 14.678 1.842 -8.822 1.00 59.41 94 PRO A C 1
ATOM 729 O O . PRO A 1 94 ? 14.441 2.580 -9.782 1.00 59.41 94 PRO A O 1
ATOM 732 N N . LYS A 1 95 ? 13.815 1.677 -7.819 1.00 66.50 95 LYS A N 1
ATOM 733 C CA . LYS A 1 95 ? 12.500 2.315 -7.777 1.00 66.50 95 LYS A CA 1
ATOM 734 C C . LYS A 1 95 ? 12.605 3.634 -7.044 1.00 66.50 95 LYS A C 1
ATOM 736 O O . LYS A 1 95 ? 12.543 3.667 -5.818 1.00 66.50 95 LYS A O 1
ATOM 741 N N . ASP A 1 96 ? 12.760 4.693 -7.820 1.00 69.94 96 ASP A N 1
ATOM 742 C CA . ASP A 1 96 ? 12.891 6.060 -7.312 1.00 69.94 96 ASP A CA 1
ATOM 743 C C . ASP A 1 96 ? 11.835 7.008 -7.910 1.00 69.94 96 ASP A C 1
ATOM 745 O O . ASP A 1 96 ? 12.026 8.212 -8.009 1.00 69.94 96 ASP A O 1
ATOM 749 N N . GLY A 1 97 ? 10.702 6.453 -8.361 1.00 70.25 97 GLY A N 1
ATOM 750 C CA . GLY A 1 97 ? 9.604 7.218 -8.955 1.00 70.25 97 GLY A CA 1
ATOM 751 C C . GLY A 1 97 ? 8.392 7.325 -8.020 1.00 70.25 97 GLY A C 1
ATOM 752 O O . GLY A 1 97 ? 7.990 6.310 -7.448 1.00 70.25 97 GLY A O 1
ATOM 753 N N . PRO A 1 98 ? 7.728 8.493 -7.917 1.00 74.75 98 PRO A N 1
ATOM 754 C CA . PRO A 1 98 ? 6.555 8.685 -7.054 1.00 74.75 98 PRO A CA 1
ATOM 755 C C . PRO A 1 98 ? 5.265 8.055 -7.617 1.00 74.75 98 PRO A C 1
ATOM 757 O O . PRO A 1 98 ? 4.211 8.070 -6.978 1.00 74.75 98 PRO A O 1
ATOM 760 N N . SER A 1 99 ? 5.333 7.478 -8.819 1.00 73.12 99 SER A N 1
ATOM 761 C CA . SER A 1 99 ? 4.200 6.960 -9.596 1.00 73.12 99 SER A CA 1
ATOM 762 C C . SER A 1 99 ? 3.449 5.795 -8.944 1.00 73.12 99 SER A C 1
ATOM 764 O O . SER A 1 99 ? 2.353 5.444 -9.375 1.00 73.12 99 SER A O 1
ATOM 766 N N . ALA A 1 100 ? 3.990 5.186 -7.893 1.00 76.75 100 ALA A N 1
ATOM 767 C CA . ALA A 1 100 ? 3.326 4.109 -7.167 1.00 76.75 100 ALA A CA 1
ATOM 768 C C . ALA A 1 100 ? 2.379 4.600 -6.053 1.00 76.75 100 ALA A C 1
ATOM 770 O O . ALA A 1 100 ? 1.687 3.771 -5.450 1.00 76.75 100 ALA A O 1
ATOM 771 N N . GLY A 1 101 ? 2.314 5.911 -5.788 1.00 82.25 101 GLY A N 1
ATOM 772 C CA . GLY A 1 101 ? 1.566 6.492 -4.669 1.00 82.25 101 GLY A CA 1
ATOM 773 C C . GLY A 1 101 ? 0.111 6.023 -4.592 1.00 82.25 101 GLY A C 1
ATOM 774 O O . GLY A 1 101 ? -0.345 5.569 -3.542 1.00 82.25 101 GLY A O 1
ATOM 775 N N . CYS A 1 102 ? -0.617 6.025 -5.714 1.00 84.50 102 CYS A N 1
ATOM 776 C CA . CYS A 1 102 ? -2.017 5.590 -5.735 1.00 84.50 102 CYS A CA 1
ATOM 777 C C . CYS A 1 102 ? -2.194 4.101 -5.394 1.00 84.50 102 CYS A C 1
ATOM 779 O O . CYS A 1 102 ? -3.177 3.724 -4.746 1.00 84.50 102 CYS A O 1
ATOM 781 N N . THR A 1 103 ? -1.231 3.265 -5.793 1.00 86.12 103 THR A N 1
ATOM 782 C CA . THR A 1 103 ? -1.228 1.823 -5.521 1.00 86.12 103 THR A CA 1
ATOM 783 C C . THR A 1 103 ? -1.019 1.561 -4.037 1.00 86.12 103 THR A C 1
ATOM 785 O O . THR A 1 103 ? -1.742 0.757 -3.452 1.00 86.12 103 THR A O 1
ATOM 788 N N . ILE A 1 104 ? -0.082 2.285 -3.419 1.00 86.75 104 ILE A N 1
ATOM 789 C CA . ILE A 1 104 ? 0.230 2.174 -1.991 1.00 86.75 104 ILE A CA 1
ATOM 790 C C . ILE A 1 104 ? -0.967 2.621 -1.150 1.00 86.75 104 ILE A C 1
ATOM 792 O O . ILE A 1 104 ? -1.419 1.871 -0.287 1.00 86.75 104 ILE A O 1
ATOM 796 N N . THR A 1 105 ? -1.542 3.795 -1.438 1.00 88.88 105 THR A N 1
ATOM 797 C CA . THR A 1 105 ? -2.736 4.287 -0.732 1.00 88.88 105 THR A CA 1
ATOM 798 C C . THR A 1 105 ? -3.886 3.283 -0.819 1.00 88.88 105 THR A C 1
ATOM 800 O O . THR A 1 105 ? -4.525 2.983 0.187 1.00 88.88 105 THR A O 1
ATOM 803 N N . SER A 1 106 ? -4.126 2.709 -2.001 1.00 88.06 106 SER A N 1
ATOM 804 C CA . SER A 1 106 ? -5.192 1.720 -2.189 1.00 88.06 106 SER A CA 1
ATOM 805 C C . SER A 1 106 ? -4.935 0.424 -1.414 1.00 88.06 106 SER A C 1
ATOM 807 O O . SER A 1 106 ? -5.871 -0.128 -0.840 1.00 88.06 106 SER A O 1
ATOM 809 N N . ALA A 1 107 ? -3.683 -0.045 -1.353 1.00 87.00 107 ALA A N 1
ATOM 810 C CA . ALA A 1 107 ? -3.304 -1.223 -0.573 1.00 87.00 107 ALA A CA 1
ATOM 811 C C . ALA A 1 107 ? -3.503 -0.999 0.937 1.00 87.00 107 ALA A C 1
ATOM 813 O O . ALA A 1 107 ? -4.062 -1.856 1.618 1.00 87.00 107 ALA A O 1
ATOM 814 N N . LEU A 1 108 ? -3.128 0.179 1.447 1.00 87.69 108 LEU A N 1
ATOM 815 C CA . LEU A 1 108 ? -3.319 0.549 2.852 1.00 87.69 108 LEU A CA 1
ATOM 816 C C . LEU A 1 108 ? -4.802 0.638 3.233 1.00 87.69 108 LEU A C 1
ATOM 818 O O . LEU A 1 108 ? -5.208 0.108 4.264 1.00 87.69 108 LEU A O 1
ATOM 822 N N . LEU A 1 109 ? -5.626 1.266 2.389 1.00 88.81 109 LEU A N 1
ATOM 823 C CA . LEU A 1 109 ? -7.073 1.359 2.614 1.00 88.81 109 LEU A C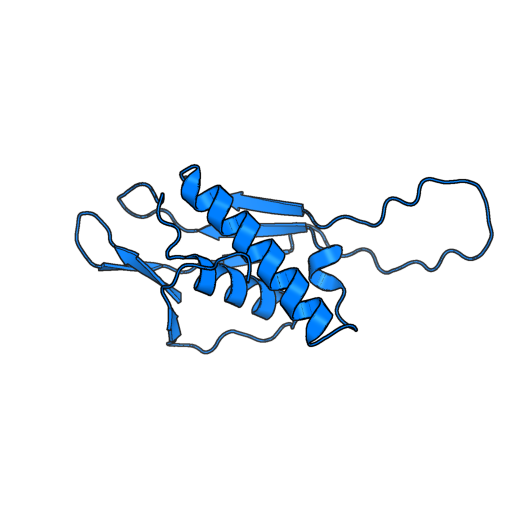A 1
ATOM 824 C C . LEU A 1 109 ? -7.756 -0.008 2.521 1.00 88.81 109 LEU A C 1
ATOM 826 O O . LEU A 1 109 ? -8.653 -0.305 3.306 1.00 88.81 109 LEU A O 1
ATOM 830 N N . SER A 1 110 ? -7.324 -0.846 1.577 1.00 88.44 110 SER A N 1
ATOM 831 C CA . SER A 1 110 ? -7.800 -2.224 1.430 1.00 88.44 110 SER A CA 1
ATOM 832 C C . SER A 1 110 ? -7.529 -3.040 2.696 1.00 88.44 110 SER A C 1
ATOM 834 O O . SER A 1 110 ? -8.440 -3.702 3.196 1.00 88.44 110 SER A O 1
ATOM 836 N N . LEU A 1 111 ? -6.318 -2.916 3.255 1.00 87.88 111 LEU A N 1
ATOM 837 C CA . LEU A 1 111 ? -5.930 -3.548 4.514 1.00 87.88 111 LEU A CA 1
ATOM 838 C C . LEU A 1 111 ? -6.750 -3.013 5.700 1.00 87.88 111 LEU A C 1
ATOM 840 O O . LEU A 1 111 ? -7.279 -3.803 6.476 1.00 87.88 111 LEU A O 1
ATOM 844 N N . ALA A 1 112 ? -6.904 -1.691 5.814 1.00 86.88 112 ALA A N 1
ATOM 845 C CA . ALA A 1 112 ? -7.627 -1.058 6.919 1.00 86.88 112 ALA A CA 1
ATOM 846 C C . ALA A 1 112 ? -9.125 -1.395 6.939 1.00 86.88 112 ALA A C 1
ATOM 848 O O . ALA A 1 112 ? -9.704 -1.599 8.001 1.00 86.88 112 ALA A O 1
ATOM 849 N N . LEU A 1 113 ? -9.756 -1.477 5.765 1.00 86.75 113 LEU A N 1
ATOM 850 C CA . LEU A 1 113 ? -11.180 -1.795 5.635 1.00 86.75 113 LEU A CA 1
ATOM 851 C C . LEU A 1 113 ? -11.457 -3.301 5.576 1.00 86.75 113 LEU A C 1
ATOM 853 O O . LEU A 1 113 ? -12.620 -3.693 5.483 1.00 86.75 113 LEU A O 1
ATOM 857 N N . ASN A 1 114 ? -10.410 -4.134 5.577 1.00 85.81 114 ASN A N 1
ATOM 858 C CA . ASN A 1 114 ? -10.492 -5.571 5.322 1.00 85.81 114 ASN A CA 1
ATOM 859 C C . ASN A 1 114 ? -11.309 -5.894 4.052 1.00 85.81 114 ASN A C 1
ATOM 861 O O . ASN A 1 114 ? -12.142 -6.802 4.022 1.00 85.81 114 ASN A O 1
ATOM 865 N N . ARG A 1 115 ? -11.117 -5.091 2.998 1.00 85.31 115 ARG A N 1
ATOM 866 C CA . ARG A 1 115 ? -11.815 -5.230 1.713 1.00 85.31 115 ARG A CA 1
ATOM 867 C C . ARG A 1 115 ? -10.790 -5.498 0.627 1.00 85.31 115 ARG A C 1
ATOM 869 O O . ARG A 1 115 ? -9.971 -4.612 0.384 1.00 85.31 115 ARG A O 1
ATOM 876 N N . PRO A 1 116 ? -10.825 -6.655 -0.055 1.00 81.19 116 PRO A N 1
ATOM 877 C CA . PRO A 1 116 ? -9.849 -6.954 -1.091 1.00 81.19 116 PRO A CA 1
ATOM 878 C C . PRO A 1 116 ? -9.960 -5.948 -2.241 1.00 81.19 116 PRO A C 1
ATOM 880 O O . PRO A 1 116 ? -11.058 -5.592 -2.680 1.00 81.19 116 PRO A O 1
ATOM 883 N N . ALA A 1 117 ? -8.812 -5.488 -2.739 1.00 77.38 117 ALA A N 1
ATOM 884 C CA . ALA A 1 117 ? -8.766 -4.702 -3.963 1.00 77.38 117 ALA A CA 1
ATOM 885 C C . ALA A 1 117 ? -9.324 -5.523 -5.138 1.00 77.38 117 ALA A C 1
ATOM 887 O O . ALA A 1 117 ? -9.147 -6.742 -5.205 1.00 77.38 117 ALA A O 1
ATOM 888 N N . ARG A 1 118 ? -9.996 -4.855 -6.084 1.00 77.31 118 ARG A N 1
ATOM 889 C CA . ARG A 1 118 ? -10.536 -5.522 -7.276 1.00 77.31 118 ARG A CA 1
ATOM 890 C C . ARG A 1 118 ? -9.410 -6.209 -8.053 1.00 77.31 118 ARG A C 1
ATOM 892 O O . ARG A 1 118 ? -8.409 -5.576 -8.396 1.00 77.31 118 ARG A O 1
ATOM 899 N N . GLN A 1 119 ? -9.603 -7.493 -8.344 1.00 67.06 119 GLN A N 1
ATOM 900 C CA . GLN A 1 119 ? -8.722 -8.256 -9.225 1.00 67.06 119 GLN A CA 1
ATOM 901 C C . GLN A 1 119 ? -8.745 -7.626 -10.633 1.00 67.06 119 GLN A C 1
ATOM 903 O O . GLN A 1 119 ? -9.765 -7.078 -11.048 1.00 67.06 119 GLN A O 1
ATOM 908 N N . ASN A 1 120 ? -7.614 -7.660 -11.345 1.00 68.50 120 ASN A N 1
ATOM 909 C CA . ASN A 1 120 ? -7.410 -7.070 -12.684 1.00 68.50 120 ASN A CA 1
ATOM 910 C C . ASN A 1 120 ? -7.376 -5.532 -12.774 1.00 68.50 120 ASN A C 1
ATOM 912 O O . ASN A 1 120 ? -7.441 -4.983 -13.872 1.00 68.50 120 ASN A O 1
ATOM 916 N N . VAL A 1 121 ? -7.217 -4.817 -11.655 1.00 68.44 121 VAL A N 1
ATOM 917 C CA . VAL A 1 121 ? -6.961 -3.367 -11.679 1.00 68.44 121 VAL A CA 1
ATOM 918 C C . VAL A 1 121 ? -5.467 -3.085 -11.523 1.00 68.44 121 VAL A C 1
ATOM 920 O O . VAL A 1 121 ? -4.860 -3.368 -10.480 1.00 68.44 121 VAL A O 1
ATOM 923 N N . ALA A 1 122 ? -4.892 -2.500 -12.573 1.00 70.94 122 ALA A N 1
ATOM 924 C CA . ALA A 1 122 ? -3.563 -1.908 -12.570 1.00 70.94 122 ALA A CA 1
ATOM 925 C C . ALA A 1 122 ? -3.685 -0.391 -12.382 1.00 70.94 122 ALA A C 1
ATOM 927 O O . ALA A 1 122 ? -4.552 0.231 -12.993 1.00 70.94 122 ALA A O 1
ATOM 928 N N . MET A 1 123 ? -2.842 0.210 -11.545 1.00 79.81 123 MET A N 1
ATOM 929 C CA . MET A 1 123 ? -2.850 1.656 -11.332 1.00 79.81 123 MET A CA 1
ATOM 930 C C . MET A 1 123 ? -1.430 2.226 -11.293 1.00 79.81 123 MET A C 1
ATOM 932 O O . MET A 1 123 ? -0.483 1.567 -10.869 1.00 79.81 123 MET A O 1
ATOM 936 N N . THR A 1 124 ? -1.292 3.451 -11.783 1.00 71.38 124 THR A N 1
ATOM 937 C CA . THR A 1 124 ? -0.082 4.272 -11.715 1.00 71.38 124 THR A CA 1
ATOM 938 C C . THR A 1 124 ? -0.533 5.717 -11.568 1.00 71.38 124 THR A C 1
ATOM 940 O O . THR A 1 124 ? -1.538 6.123 -12.154 1.00 71.38 124 THR A O 1
ATOM 943 N N . GLY A 1 125 ? 0.142 6.466 -10.714 1.00 73.19 125 GLY A N 1
ATOM 944 C CA . GLY A 1 125 ? -0.246 7.809 -10.335 1.00 73.19 125 GLY A CA 1
ATOM 945 C C . GLY A 1 125 ? 0.459 8.240 -9.060 1.00 73.19 125 GLY A C 1
ATOM 946 O O . GLY A 1 125 ? 0.418 7.552 -8.034 1.00 73.19 125 GLY A O 1
ATOM 947 N N . GLU A 1 126 ? 1.081 9.408 -9.133 1.00 74.00 126 GLU A N 1
ATOM 948 C CA . GLU A 1 126 ? 1.605 10.099 -7.967 1.00 74.00 126 GLU A CA 1
ATOM 949 C C . GLU A 1 126 ? 0.466 10.551 -7.043 1.00 74.00 126 GLU A C 1
ATOM 951 O O . GLU A 1 126 ? -0.670 10.790 -7.467 1.00 74.00 126 GLU A O 1
ATOM 956 N N . LYS A 1 127 ? 0.768 10.630 -5.747 1.00 70.88 127 LYS A N 1
ATOM 957 C CA . LYS A 1 127 ? -0.128 11.182 -4.736 1.00 70.88 127 LYS A CA 1
ATOM 958 C C . LYS A 1 127 ? 0.568 12.336 -4.034 1.00 70.88 127 LYS A C 1
ATOM 960 O O . LYS A 1 127 ? 1.584 12.130 -3.380 1.00 70.88 127 LYS A O 1
ATOM 965 N N . SER A 1 128 ? -0.015 13.521 -4.158 1.00 72.56 128 SER A N 1
ATOM 966 C CA . SER A 1 128 ? 0.320 14.703 -3.371 1.00 72.56 128 SER A CA 1
ATOM 967 C C . SER A 1 128 ? -0.467 14.721 -2.056 1.00 72.56 128 SER A C 1
ATOM 969 O O . SER A 1 128 ? -1.409 13.955 -1.863 1.00 72.56 128 SER A O 1
ATOM 971 N N . TRP A 1 129 ? -0.092 15.621 -1.148 1.00 61.50 129 TRP A N 1
ATOM 972 C CA . TRP A 1 129 ? -0.694 15.801 0.182 1.00 61.50 129 TRP A CA 1
ATOM 973 C C . TRP A 1 129 ? -2.161 16.294 0.189 1.00 61.50 129 TRP A C 1
ATOM 975 O O . TRP A 1 129 ? -2.725 16.488 1.266 1.00 61.50 129 TRP A O 1
ATOM 985 N N . SER A 1 130 ? -2.767 16.511 -0.984 1.00 51.25 130 SER A N 1
ATOM 986 C CA . SER A 1 130 ? -4.104 17.088 -1.213 1.00 51.25 130 SER A CA 1
ATOM 987 C C . SER A 1 130 ? -5.147 16.029 -1.558 1.00 51.25 130 SER A C 1
ATOM 989 O O . SER A 1 130 ? -6.221 16.025 -0.918 1.00 51.25 130 SER A O 1
#

Sequence (130 aa):
MGLAWTAMGGSALYIEASLRRRLEPVVTKKSGEDKPFSQPDGSLETTGHLGDVMKESMRTAYTVARNLLTRRFPEVDFLERAHIHVHVPEGATPKDGPSAGCTITSALLSLALNRPARQNVAMTGEKSWS

Secondary structure (DSSP, 8-state):
-EEEEETTEEEEE--EEEESSPPPP-----S---------PPPEEEES-B-HHHHHHHHHHHHHHHHHHHHH-TT--HHHH--EEEE----SS-B--GGGHHHHHHHHHHHHTT-PPPTT--B-------